Protein AF-A0A8T4Y3T2-F1 (afdb_monomer_lite)

Radius of gyration: 12.73 Å; chains: 1; bounding box: 34×30×28 Å

Foldseek 3Di:
DAEQEDEAEAPPVPDDPVRNVVVLCCVQPPVVVRHVYYHYHHPDDPNPVRDPDDFDDDPNDTDDDD

Sequence (66 aa):
QKPEFIFLDEPLGSSDEVRRSGIIEYLTTDLPKKFRQIFIISHVGGLEEQIKNIINLQDGLVVGPT

Structure (mmCIF, N/CA/C/O backbone):
data_AF-A0A8T4Y3T2-F1
#
_entry.id   AF-A0A8T4Y3T2-F1
#
loop_
_atom_site.group_PDB
_atom_site.id
_atom_site.type_symbol
_atom_site.label_atom_id
_atom_site.label_alt_id
_atom_site.label_comp_id
_atom_site.label_asym_id
_atom_site.label_entity_id
_atom_site.label_seq_id
_atom_site.pdbx_PDB_ins_code
_atom_site.Cartn_x
_atom_site.Cartn_y
_atom_site.Cartn_z
_atom_site.occupancy
_atom_site.B_iso_or_equiv
_atom_site.auth_seq_id
_atom_site.auth_comp_id
_atom_site.auth_asym_id
_atom_site.auth_atom_id
_atom_site.pdbx_PDB_model_num
ATOM 1 N N . GLN A 1 1 ? -21.373 -8.541 7.009 1.00 70.00 1 GLN A N 1
ATOM 2 C CA . GLN A 1 1 ? -19.946 -8.933 6.999 1.00 70.00 1 GLN A CA 1
ATOM 3 C C . GLN A 1 1 ? -19.120 -7.721 6.599 1.00 70.00 1 GLN A C 1
ATOM 5 O O . GLN A 1 1 ? -19.601 -6.949 5.778 1.00 70.00 1 GLN A O 1
ATOM 10 N N . LYS A 1 2 ? -17.938 -7.521 7.193 1.00 75.56 2 LYS A N 1
ATOM 11 C CA . LYS A 1 2 ? -16.970 -6.524 6.710 1.00 75.56 2 LYS A CA 1
ATOM 12 C C . LYS A 1 2 ? -15.950 -7.234 5.808 1.00 75.56 2 LYS A C 1
ATOM 14 O O . LYS A 1 2 ? -15.598 -8.365 6.135 1.00 75.56 2 LYS A O 1
ATOM 19 N N . PRO A 1 3 ? -15.513 -6.619 4.699 1.00 82.75 3 PRO A N 1
ATOM 20 C CA . PRO A 1 3 ? -14.476 -7.194 3.847 1.00 82.75 3 PRO A CA 1
ATOM 21 C C . PRO A 1 3 ? -13.163 -7.358 4.623 1.00 82.75 3 PRO A C 1
ATOM 23 O O . PRO A 1 3 ? -12.766 -6.465 5.368 1.00 82.75 3 PRO A O 1
ATOM 26 N N . GLU A 1 4 ? -12.495 -8.500 4.455 1.00 91.50 4 GLU A N 1
ATOM 27 C CA . GLU A 1 4 ? -11.217 -8.769 5.130 1.00 91.50 4 GLU A CA 1
ATOM 28 C C . GLU A 1 4 ? -10.012 -8.194 4.385 1.00 91.50 4 GLU A C 1
ATOM 30 O O . GLU A 1 4 ? -8.980 -7.933 5.007 1.00 91.50 4 GLU A O 1
ATOM 35 N N . PHE A 1 5 ? -10.145 -7.987 3.074 1.00 93.88 5 PHE A N 1
ATOM 36 C CA . PHE A 1 5 ? -9.064 -7.538 2.209 1.00 93.88 5 PHE A CA 1
ATOM 37 C C . PHE A 1 5 ? -9.507 -6.465 1.213 1.00 93.88 5 PHE A C 1
ATOM 39 O O . PHE A 1 5 ? -10.694 -6.340 0.903 1.00 93.88 5 PHE A O 1
ATOM 46 N N . ILE A 1 6 ? -8.535 -5.702 0.715 1.00 94.25 6 ILE A N 1
ATOM 47 C CA . ILE A 1 6 ? -8.714 -4.692 -0.331 1.00 94.25 6 ILE A CA 1
ATOM 48 C C . ILE A 1 6 ? -7.549 -4.736 -1.324 1.00 94.25 6 ILE A C 1
ATOM 50 O O . ILE A 1 6 ? -6.402 -4.951 -0.931 1.00 94.25 6 ILE A O 1
ATOM 54 N N . PHE A 1 7 ? -7.865 -4.519 -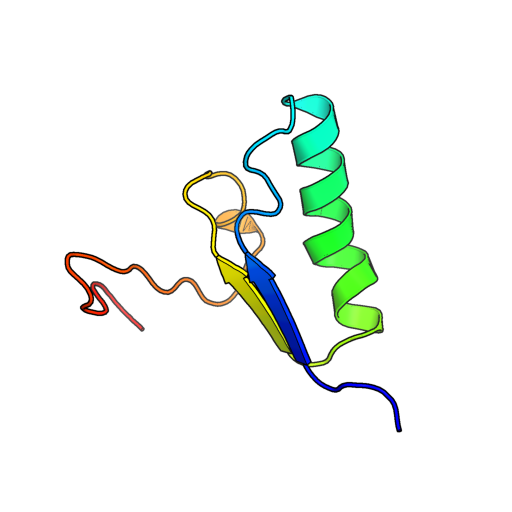2.601 1.00 94.12 7 PHE A N 1
ATOM 55 C CA . PHE A 1 7 ? -6.902 -4.314 -3.680 1.00 94.12 7 PHE A CA 1
ATOM 56 C C . PHE A 1 7 ? -6.983 -2.860 -4.132 1.00 94.12 7 PHE A C 1
ATOM 58 O O . PHE A 1 7 ? -8.079 -2.351 -4.373 1.00 94.12 7 PHE A O 1
ATOM 65 N N . LEU A 1 8 ? -5.834 -2.202 -4.225 1.00 92.38 8 LEU A N 1
ATOM 66 C CA . LEU A 1 8 ? -5.705 -0.822 -4.668 1.00 92.38 8 LEU A CA 1
ATOM 67 C C . LEU A 1 8 ? -4.781 -0.789 -5.877 1.00 92.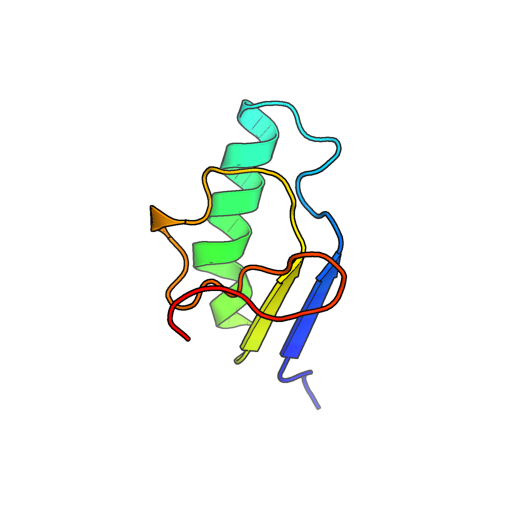38 8 LEU A C 1
ATOM 69 O O . LEU A 1 8 ? -3.587 -1.055 -5.743 1.00 92.38 8 LEU A O 1
ATOM 73 N N . ASP A 1 9 ? -5.355 -0.480 -7.034 1.00 92.06 9 ASP A N 1
ATOM 74 C CA . ASP A 1 9 ? -4.632 -0.378 -8.297 1.00 92.06 9 ASP A CA 1
ATOM 75 C C . ASP A 1 9 ? -4.265 1.083 -8.570 1.00 92.06 9 ASP A C 1
ATOM 77 O O . ASP A 1 9 ? -5.140 1.949 -8.626 1.00 92.06 9 ASP A O 1
ATOM 81 N N . GLU A 1 10 ? -2.966 1.354 -8.644 1.00 89.75 10 GLU A N 1
ATOM 82 C CA . GLU A 1 10 ? -2.364 2.669 -8.874 1.00 89.75 10 GLU A CA 1
ATOM 83 C C . GLU A 1 10 ? -2.915 3.818 -7.994 1.00 89.75 10 GLU A C 1
ATOM 85 O O . GLU A 1 10 ? -3.205 4.911 -8.495 1.00 89.75 10 GLU A O 1
ATOM 90 N N . PRO A 1 11 ? -3.017 3.656 -6.654 1.00 87.31 11 PRO A N 1
ATOM 91 C CA . PRO A 1 11 ? -3.595 4.684 -5.781 1.00 87.31 11 PRO A CA 1
ATOM 92 C C . PRO A 1 11 ? -2.758 5.973 -5.712 1.00 87.31 11 PRO A C 1
ATOM 94 O O . PRO A 1 11 ? -3.239 6.991 -5.214 1.00 87.31 11 PRO A O 1
ATOM 97 N N . LEU A 1 12 ? -1.508 5.940 -6.192 1.00 85.62 12 LEU A N 1
ATOM 98 C CA . LEU A 1 12 ? -0.572 7.067 -6.174 1.00 85.62 12 LEU A CA 1
ATOM 99 C C . LEU A 1 12 ? -0.397 7.746 -7.544 1.00 85.62 12 LEU A C 1
ATOM 101 O O . LEU A 1 12 ? 0.164 8.840 -7.594 1.00 85.62 12 LEU A O 1
ATOM 105 N N . GLY A 1 13 ? -0.887 7.147 -8.636 1.00 77.81 13 GLY A N 1
ATOM 106 C CA . GLY A 1 13 ? -0.480 7.485 -10.008 1.00 77.81 13 GLY A CA 1
ATOM 107 C C . GLY A 1 13 ? -0.800 8.908 -10.492 1.00 77.81 13 GLY A C 1
ATOM 108 O O . GLY A 1 13 ? -0.181 9.378 -11.441 1.00 77.81 13 GLY A O 1
ATOM 109 N N . SER A 1 14 ? -1.728 9.626 -9.850 1.00 74.88 14 SER A N 1
ATOM 110 C CA . SER A 1 14 ? -2.128 10.992 -10.242 1.00 74.88 14 SER A CA 1
ATOM 111 C C . SER A 1 14 ? -1.891 12.054 -9.160 1.00 74.88 14 SER A C 1
ATOM 113 O O . SER A 1 14 ? -2.500 13.126 -9.203 1.00 74.88 14 SER A O 1
ATOM 115 N N . SER A 1 15 ? -1.092 11.744 -8.140 1.00 77.19 15 SER A N 1
ATOM 116 C CA . SER A 1 15 ? -0.930 12.602 -6.964 1.00 77.19 15 SER A CA 1
ATOM 117 C C . SER A 1 15 ? 0.354 13.422 -7.035 1.00 77.19 15 SER A C 1
ATOM 119 O O . SER A 1 15 ? 1.427 12.880 -7.290 1.00 77.19 15 SER A O 1
ATOM 121 N N . ASP A 1 16 ? 0.257 14.726 -6.760 1.00 82.62 16 ASP A N 1
ATOM 122 C CA . ASP A 1 16 ? 1.430 15.538 -6.432 1.00 82.62 16 ASP A CA 1
ATOM 123 C C . ASP A 1 16 ? 2.097 15.043 -5.134 1.00 82.62 16 ASP A C 1
ATOM 125 O O . ASP A 1 16 ? 1.569 14.189 -4.415 1.00 82.62 16 ASP A O 1
ATOM 129 N N . GLU A 1 17 ? 3.287 15.560 -4.830 1.00 80.75 17 GLU A N 1
ATOM 130 C CA . GLU A 1 17 ? 4.086 15.098 -3.695 1.00 80.75 17 GLU A CA 1
ATOM 131 C C . GLU A 1 17 ? 3.365 15.235 -2.345 1.00 80.75 17 GLU A C 1
ATOM 133 O O . GLU A 1 17 ? 3.425 14.317 -1.528 1.00 80.75 17 GLU A O 1
ATOM 138 N N . VAL A 1 18 ? 2.623 16.327 -2.137 1.00 83.88 18 VAL A N 1
ATOM 139 C CA . VAL A 1 18 ? 1.881 16.574 -0.892 1.00 83.88 18 VAL A CA 1
ATOM 140 C C . VAL A 1 18 ? 0.729 15.583 -0.759 1.00 83.88 18 VAL A C 1
ATOM 142 O O . VAL A 1 18 ? 0.550 14.957 0.289 1.00 83.88 18 VAL A O 1
ATOM 145 N N . ARG A 1 19 ? -0.037 15.392 -1.836 1.00 85.31 19 ARG A N 1
ATOM 146 C CA . ARG A 1 19 ? -1.162 14.457 -1.870 1.00 85.31 19 ARG A CA 1
ATOM 147 C C . ARG A 1 19 ? -0.701 13.015 -1.689 1.00 85.31 19 ARG A C 1
ATOM 149 O O . ARG A 1 19 ? -1.340 12.261 -0.959 1.00 85.31 19 ARG A O 1
ATOM 156 N N . ARG A 1 20 ? 0.421 12.643 -2.305 1.00 86.44 20 ARG A N 1
ATOM 157 C CA . ARG A 1 20 ? 1.031 11.315 -2.178 1.00 86.44 20 ARG A CA 1
ATOM 158 C C . ARG A 1 20 ? 1.388 11.000 -0.729 1.00 86.44 20 ARG A C 1
ATOM 160 O O . ARG A 1 20 ? 1.028 9.925 -0.263 1.00 86.44 20 ARG A O 1
ATOM 167 N N . SER A 1 21 ? 2.012 11.929 -0.008 1.00 86.06 21 SER A N 1
ATOM 168 C CA . SER A 1 21 ? 2.348 11.736 1.409 1.00 86.06 21 SER A CA 1
ATOM 169 C C . SER A 1 21 ? 1.107 11.481 2.268 1.00 86.06 21 SER A C 1
ATOM 171 O O . SER A 1 21 ? 1.097 10.541 3.059 1.00 86.06 21 SER A O 1
ATOM 173 N N . GLY A 1 22 ? 0.026 12.240 2.052 1.00 88.88 22 GLY A N 1
ATOM 174 C CA . GLY A 1 22 ? -1.238 12.021 2.765 1.00 88.88 22 GLY A CA 1
ATOM 175 C C . GLY A 1 22 ? -1.910 10.683 2.427 1.00 88.88 22 GLY A C 1
ATOM 176 O O . GLY A 1 22 ? -2.493 10.039 3.298 1.00 88.88 22 GLY A O 1
ATOM 177 N N . ILE A 1 23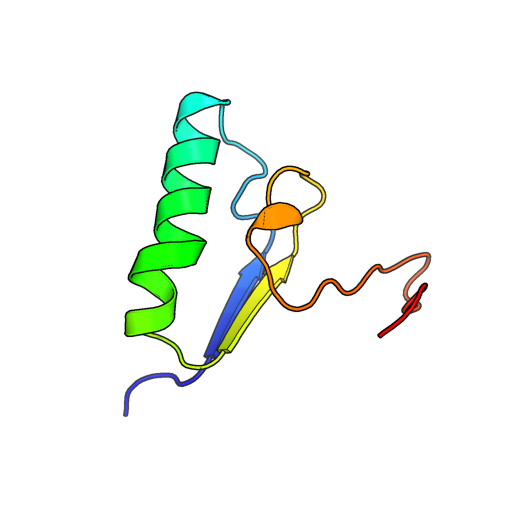 ? -1.807 10.225 1.174 1.00 89.06 23 ILE A N 1
ATOM 178 C CA . ILE A 1 23 ? -2.305 8.897 0.787 1.00 89.06 23 ILE A CA 1
ATOM 179 C C . ILE A 1 23 ? -1.470 7.804 1.456 1.00 89.06 23 ILE A C 1
ATOM 181 O O . ILE A 1 23 ? -2.048 6.889 2.034 1.00 89.06 23 ILE A O 1
ATOM 185 N N . ILE A 1 24 ? -0.138 7.900 1.420 1.00 87.31 24 ILE A N 1
ATOM 186 C CA . ILE A 1 24 ? 0.757 6.931 2.068 1.00 87.31 24 ILE A CA 1
ATOM 187 C C . ILE A 1 24 ? 0.431 6.829 3.561 1.00 87.31 24 ILE A C 1
ATOM 189 O O . ILE A 1 24 ? 0.203 5.725 4.046 1.00 87.31 24 ILE A O 1
ATOM 193 N N . GLU A 1 25 ? 0.302 7.960 4.258 1.00 89.38 25 GLU A N 1
ATOM 194 C CA . GLU A 1 25 ? -0.080 7.993 5.673 1.00 89.38 25 GLU A CA 1
ATOM 195 C C . GLU A 1 25 ? -1.415 7.277 5.925 1.00 89.38 25 GLU A C 1
ATOM 197 O O . GLU A 1 25 ? -1.520 6.445 6.828 1.00 89.38 25 GLU A O 1
ATOM 202 N N . TYR A 1 26 ? -2.436 7.526 5.103 1.00 91.00 26 TYR A N 1
ATOM 203 C CA . TYR A 1 26 ? -3.719 6.835 5.226 1.00 91.00 26 TYR A CA 1
ATOM 204 C C . TYR A 1 26 ? -3.598 5.316 5.018 1.00 91.00 26 TYR A C 1
ATOM 206 O O . TYR A 1 26 ? -4.185 4.528 5.771 1.00 91.00 26 TYR A O 1
ATOM 214 N N . LEU A 1 27 ? -2.844 4.899 3.995 1.00 89.38 27 LEU A N 1
ATOM 215 C CA . LEU A 1 27 ? -2.634 3.492 3.652 1.00 89.38 27 LEU A CA 1
ATOM 216 C C . LEU A 1 27 ? -1.902 2.732 4.760 1.00 89.38 27 LEU A C 1
ATOM 218 O O . LEU A 1 27 ? -2.190 1.553 4.971 1.00 89.38 27 LEU A O 1
ATOM 222 N N . THR A 1 28 ? -0.992 3.392 5.475 1.00 86.06 28 THR A N 1
ATOM 223 C CA . THR A 1 28 ? -0.140 2.751 6.483 1.00 86.06 28 THR A CA 1
ATOM 224 C C . THR A 1 28 ? -0.686 2.872 7.904 1.00 86.06 28 THR A C 1
ATOM 226 O O . THR A 1 28 ? -0.360 2.034 8.746 1.00 86.06 28 THR A O 1
ATOM 229 N N . THR A 1 29 ? -1.574 3.834 8.182 1.00 89.75 29 THR A N 1
ATOM 230 C CA . THR A 1 29 ? -2.101 4.072 9.539 1.00 89.75 29 THR A CA 1
ATOM 231 C C . THR A 1 29 ? -3.580 3.718 9.710 1.00 89.75 29 THR A C 1
ATOM 233 O O . THR A 1 29 ? -3.944 3.033 10.669 1.00 89.75 29 THR A O 1
ATOM 236 N N . ASP A 1 30 ? -4.457 4.153 8.806 1.00 92.31 30 ASP A N 1
ATOM 237 C CA . ASP A 1 30 ? -5.910 4.057 8.984 1.00 92.31 30 ASP A CA 1
ATOM 238 C C . ASP A 1 30 ? -6.525 2.866 8.269 1.00 92.31 30 ASP A C 1
ATOM 240 O O . ASP A 1 30 ? -7.412 2.197 8.812 1.00 92.31 30 ASP A O 1
ATOM 244 N N . LEU A 1 31 ? -6.059 2.575 7.057 1.00 91.19 31 LEU A N 1
ATOM 245 C CA . LEU A 1 31 ? -6.563 1.453 6.278 1.00 91.19 31 LEU A CA 1
ATOM 246 C C . LEU A 1 31 ? -6.359 0.088 6.974 1.00 91.19 31 LEU A C 1
ATOM 248 O O . LEU A 1 31 ? -7.309 -0.707 6.970 1.00 91.19 31 LEU A O 1
ATOM 252 N N . PRO A 1 32 ? -5.231 -0.180 7.672 1.00 90.25 32 PRO A N 1
ATOM 253 C CA . PRO A 1 32 ? -5.029 -1.426 8.420 1.00 90.25 32 PRO A CA 1
ATOM 254 C C . PRO A 1 32 ? -6.006 -1.619 9.589 1.00 90.25 32 PRO A C 1
ATOM 256 O O . PRO A 1 32 ? -6.222 -2.739 10.043 1.00 90.25 32 PRO A O 1
ATOM 259 N N . LYS A 1 33 ? -6.652 -0.546 10.074 1.00 91.56 33 LYS A N 1
ATOM 260 C CA . LYS A 1 33 ? -7.711 -0.638 11.098 1.00 91.56 33 LYS A CA 1
ATOM 261 C C . LYS A 1 33 ? -9.026 -1.178 10.521 1.00 91.56 33 LYS A C 1
ATOM 263 O O . LYS A 1 33 ? -9.918 -1.563 11.276 1.00 91.56 33 LYS A O 1
ATOM 268 N N . LYS A 1 34 ? -9.181 -1.156 9.191 1.00 92.06 34 LYS A N 1
ATOM 269 C CA . LYS A 1 34 ? -10.411 -1.539 8.479 1.00 92.06 34 LYS A CA 1
ATOM 270 C C . LYS A 1 34 ? -10.296 -2.883 7.767 1.00 92.06 34 LYS A C 1
ATOM 272 O O . LYS A 1 34 ? -11.296 -3.592 7.696 1.00 92.06 34 LYS A O 1
ATOM 277 N N . PHE A 1 35 ? -9.108 -3.217 7.269 1.00 92.56 35 PHE A N 1
ATOM 278 C CA . PHE A 1 35 ? -8.842 -4.429 6.496 1.00 92.56 35 PHE A CA 1
ATOM 279 C C . PHE A 1 35 ? -7.672 -5.194 7.108 1.00 92.56 35 PHE A C 1
ATOM 281 O O . PHE A 1 35 ? -6.668 -4.593 7.483 1.00 92.56 35 PHE A O 1
ATOM 288 N N . ARG A 1 36 ? -7.784 -6.525 7.182 1.00 90.38 36 ARG A N 1
ATOM 289 C CA . ARG A 1 36 ? -6.684 -7.376 7.661 1.00 90.38 36 ARG A CA 1
ATOM 290 C C . ARG A 1 36 ? -5.564 -7.480 6.634 1.00 90.38 36 ARG A C 1
ATOM 292 O O . ARG A 1 36 ? -4.411 -7.642 7.021 1.00 90.38 36 ARG A O 1
ATOM 299 N N . GLN A 1 37 ? -5.906 -7.427 5.347 1.00 91.06 37 GLN A N 1
ATOM 300 C CA . GLN A 1 37 ? -4.940 -7.543 4.262 1.00 91.06 37 GLN A CA 1
ATOM 301 C C . GLN A 1 37 ? -5.158 -6.460 3.209 1.00 91.06 37 GLN A C 1
ATOM 303 O O . GLN A 1 37 ? -6.279 -6.194 2.783 1.00 91.06 37 GLN A O 1
ATOM 308 N N . ILE A 1 38 ? -4.074 -5.809 2.807 1.00 92.00 38 ILE A N 1
ATOM 309 C CA . ILE A 1 38 ? -4.096 -4.694 1.867 1.00 92.00 38 ILE A CA 1
ATOM 310 C C . ILE A 1 38 ? -3.079 -5.024 0.781 1.00 92.00 38 ILE A C 1
ATOM 312 O O . ILE A 1 38 ? -1.910 -5.252 1.088 1.00 92.00 38 ILE A O 1
ATOM 316 N N . PHE A 1 39 ? -3.534 -5.065 -0.467 1.00 92.19 39 PHE A N 1
ATOM 317 C CA . PHE A 1 39 ? -2.689 -5.223 -1.645 1.00 92.19 39 PHE A CA 1
ATOM 318 C C . PHE A 1 39 ? -2.635 -3.889 -2.382 1.00 92.19 39 PHE A C 1
ATOM 320 O O . PHE A 1 39 ? -3.678 -3.338 -2.736 1.00 92.19 39 PHE A O 1
ATOM 327 N N . ILE A 1 40 ? -1.429 -3.371 -2.594 1.00 91.12 40 ILE A N 1
ATOM 328 C CA . ILE A 1 40 ? -1.190 -2.120 -3.316 1.00 91.12 40 ILE A CA 1
ATOM 329 C C . ILE A 1 40 ? -0.382 -2.458 -4.563 1.00 91.12 40 ILE A C 1
ATOM 331 O O . ILE A 1 40 ? 0.682 -3.064 -4.459 1.00 91.12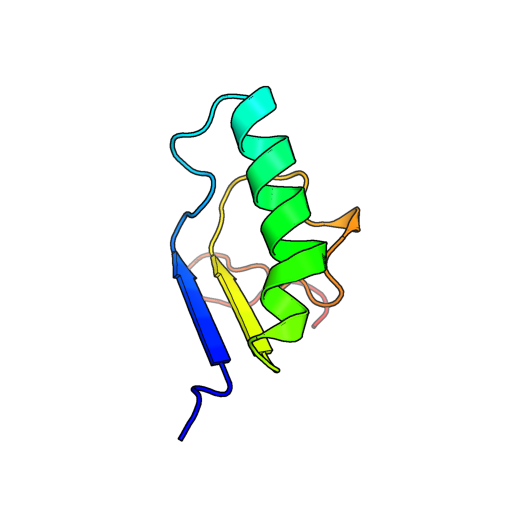 40 ILE A O 1
ATOM 335 N N . ILE A 1 41 ? -0.894 -2.062 -5.722 1.00 91.62 41 ILE A N 1
ATOM 336 C CA . ILE A 1 41 ? -0.206 -2.138 -7.009 1.00 91.62 41 ILE A CA 1
ATOM 337 C C . ILE A 1 41 ? 0.202 -0.708 -7.348 1.00 91.62 41 ILE A C 1
ATOM 339 O O . ILE A 1 41 ? -0.642 0.183 -7.406 1.00 91.62 41 ILE A O 1
ATOM 343 N N . SER A 1 42 ? 1.501 -0.464 -7.472 1.00 87.00 42 SER A N 1
ATOM 344 C CA . SER A 1 42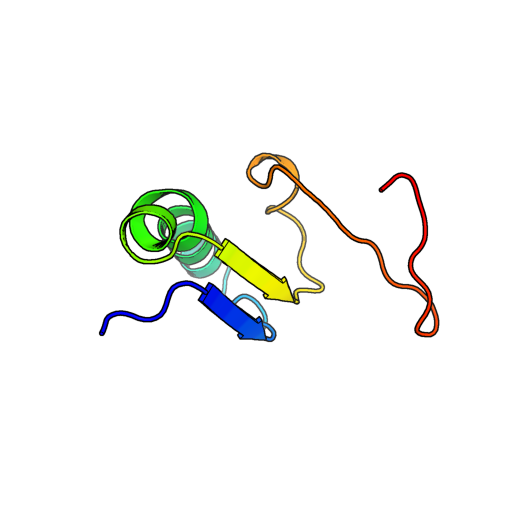 ? 2.048 0.871 -7.705 1.00 87.00 42 SER A CA 1
ATOM 345 C C . SER A 1 42 ? 3.401 0.751 -8.388 1.00 87.00 42 SER A C 1
ATOM 347 O O . SER A 1 42 ? 4.212 -0.093 -8.008 1.00 87.00 42 SER A O 1
ATOM 349 N N . HIS A 1 43 ? 3.665 1.633 -9.347 1.00 85.00 43 HIS A N 1
ATOM 350 C CA . HIS A 1 43 ? 5.006 1.863 -9.897 1.00 85.00 43 HIS A CA 1
ATOM 351 C C . HIS A 1 43 ? 5.771 2.975 -9.152 1.00 85.00 43 HIS A C 1
ATOM 353 O O . HIS A 1 43 ? 6.935 3.241 -9.450 1.00 85.00 43 HIS A O 1
ATOM 359 N N . VAL A 1 44 ? 5.115 3.667 -8.215 1.00 71.50 44 VAL A N 1
ATOM 360 C CA . VAL A 1 44 ? 5.664 4.817 -7.485 1.00 71.50 44 VAL A CA 1
ATOM 361 C C . VAL A 1 44 ? 6.370 4.352 -6.210 1.00 71.50 44 VAL A C 1
ATOM 363 O O . VAL A 1 44 ? 5.757 3.669 -5.388 1.00 71.50 44 VAL A O 1
ATOM 366 N N . GLY A 1 45 ? 7.628 4.769 -6.039 1.00 69.12 45 GLY A N 1
ATOM 367 C CA . GLY A 1 45 ? 8.407 4.561 -4.813 1.00 69.12 45 GLY A CA 1
ATOM 368 C C . GLY A 1 45 ? 7.980 5.466 -3.647 1.00 69.12 45 GLY A C 1
ATOM 369 O O . GLY A 1 45 ? 7.179 6.391 -3.806 1.00 69.12 45 GLY A O 1
ATOM 370 N N . GLY A 1 46 ? 8.527 5.207 -2.462 1.00 71.94 46 GLY A N 1
ATOM 371 C CA . GLY A 1 46 ? 8.200 5.879 -1.197 1.00 71.94 46 GLY A CA 1
ATOM 372 C C . GLY A 1 46 ? 7.297 5.062 -0.265 1.00 71.94 46 GLY A C 1
ATOM 373 O O . GLY A 1 46 ? 6.995 5.502 0.842 1.00 71.94 46 GLY A O 1
ATOM 374 N N . LEU A 1 47 ? 6.874 3.871 -0.691 1.00 74.94 47 LEU A N 1
ATOM 375 C CA . LEU A 1 47 ? 6.123 2.917 0.131 1.00 74.94 47 LEU A CA 1
ATOM 376 C C . LEU A 1 47 ? 7.025 1.831 0.730 1.00 74.94 47 LEU A C 1
ATOM 378 O O . LEU A 1 47 ? 6.628 1.171 1.689 1.00 74.94 47 LEU A O 1
ATOM 382 N N . GLU A 1 48 ? 8.229 1.645 0.189 1.00 75.50 48 GLU A N 1
ATOM 383 C CA . GLU A 1 48 ? 9.098 0.519 0.524 1.00 75.50 48 GLU A CA 1
ATOM 384 C C . GLU A 1 48 ? 9.501 0.515 2.002 1.00 75.50 48 GLU A C 1
ATOM 386 O O . GLU A 1 48 ? 9.585 -0.541 2.619 1.00 75.50 48 GLU A O 1
ATOM 391 N N . GLU A 1 49 ? 9.686 1.694 2.600 1.00 75.88 49 GLU A N 1
ATOM 392 C CA . GLU A 1 49 ? 10.064 1.823 4.012 1.00 75.88 49 GLU A CA 1
ATOM 393 C C . GLU A 1 49 ? 8.906 1.546 4.983 1.00 75.88 49 GLU A C 1
ATOM 395 O O . GLU A 1 49 ? 9.137 1.254 6.156 1.00 75.88 49 GLU A O 1
ATOM 400 N N . GLN A 1 50 ? 7.656 1.644 4.518 1.00 77.12 50 GLN A N 1
ATOM 401 C CA . GLN A 1 50 ? 6.468 1.528 5.374 1.00 77.12 50 GLN A CA 1
ATOM 402 C C . GLN A 1 50 ? 5.692 0.222 5.177 1.00 77.12 50 GLN A C 1
ATOM 404 O O . GLN A 1 50 ? 4.792 -0.089 5.963 1.00 77.12 50 GLN A O 1
ATOM 409 N N . ILE A 1 51 ? 6.025 -0.560 4.149 1.00 79.94 51 ILE A N 1
ATOM 410 C CA . ILE A 1 51 ? 5.353 -1.818 3.832 1.00 79.94 51 ILE A CA 1
ATOM 411 C C . ILE A 1 51 ? 6.212 -3.003 4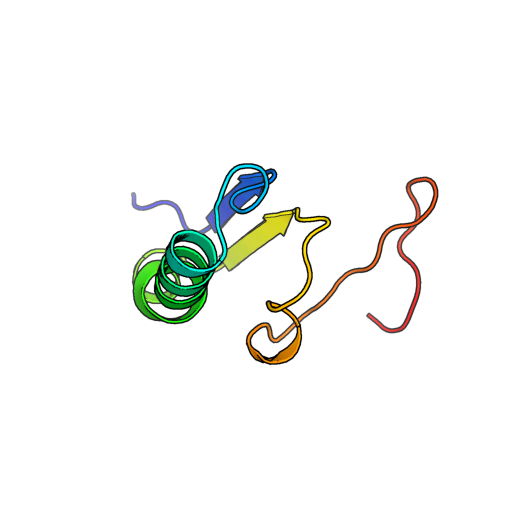.280 1.00 79.94 51 ILE A C 1
ATOM 413 O O . ILE A 1 51 ? 7.407 -3.073 4.026 1.00 79.94 51 ILE A O 1
ATOM 417 N N . LYS A 1 52 ? 5.572 -3.988 4.922 1.00 79.88 52 LYS A N 1
ATOM 418 C CA . LYS A 1 52 ? 6.246 -5.210 5.391 1.00 79.88 52 LYS A CA 1
ATOM 419 C C . LYS A 1 52 ? 6.687 -6.151 4.271 1.00 79.88 52 LYS A C 1
ATOM 421 O O . LYS A 1 52 ? 7.733 -6.770 4.396 1.00 79.88 52 LYS A O 1
ATOM 426 N N . ASN A 1 53 ? 5.862 -6.301 3.236 1.00 88.19 53 ASN A N 1
ATOM 427 C CA . ASN A 1 53 ? 6.067 -7.271 2.164 1.00 88.19 53 ASN A CA 1
ATOM 428 C C . ASN A 1 53 ? 6.043 -6.550 0.818 1.00 88.19 53 ASN A C 1
ATOM 430 O O . ASN A 1 53 ? 5.037 -5.926 0.479 1.00 88.19 53 ASN A O 1
ATOM 434 N N . ILE A 1 54 ? 7.121 -6.673 0.051 1.00 88.69 54 ILE A N 1
ATOM 435 C CA . ILE A 1 54 ? 7.247 -6.077 -1.279 1.00 88.69 54 ILE A CA 1
ATOM 436 C C . ILE A 1 54 ? 7.403 -7.216 -2.276 1.00 88.69 54 ILE A C 1
ATOM 438 O O . ILE A 1 54 ? 8.319 -8.024 -2.160 1.00 88.69 54 ILE A O 1
ATOM 442 N N . ILE A 1 55 ? 6.497 -7.281 -3.250 1.00 90.62 55 ILE A N 1
ATOM 443 C CA . ILE A 1 55 ? 6.552 -8.255 -4.339 1.00 90.62 55 ILE A CA 1
ATOM 444 C C . ILE A 1 55 ? 6.909 -7.485 -5.602 1.00 90.62 55 ILE A C 1
ATOM 446 O O . ILE A 1 55 ? 6.120 -6.664 -6.066 1.00 90.62 55 ILE A O 1
ATOM 450 N N . ASN A 1 56 ? 8.087 -7.755 -6.160 1.00 90.69 56 ASN A N 1
ATOM 451 C CA . ASN A 1 56 ? 8.487 -7.170 -7.433 1.00 90.69 56 ASN A CA 1
ATOM 452 C C . ASN A 1 56 ? 8.026 -8.073 -8.575 1.00 90.69 56 ASN A C 1
ATOM 454 O O . ASN A 1 56 ? 8.174 -9.295 -8.511 1.00 90.69 56 ASN A O 1
ATOM 458 N N . LEU A 1 57 ? 7.481 -7.465 -9.625 1.00 91.88 57 LEU A N 1
ATOM 459 C CA . LEU A 1 57 ? 7.048 -8.155 -10.834 1.00 91.88 57 LEU A CA 1
ATOM 460 C C . LEU A 1 57 ? 7.856 -7.655 -12.033 1.00 91.88 57 LEU A C 1
ATOM 462 O O . LEU A 1 57 ? 8.006 -6.450 -12.222 1.00 91.88 57 LEU A O 1
ATOM 466 N N . GLN A 1 58 ? 8.335 -8.581 -12.860 1.00 93.69 58 GLN A N 1
ATOM 467 C CA . GLN A 1 58 ? 8.991 -8.301 -14.136 1.00 93.69 58 GLN A CA 1
ATOM 468 C C . GLN A 1 58 ? 8.490 -9.298 -15.182 1.00 93.69 58 GLN A C 1
ATOM 470 O O . GLN A 1 58 ? 8.515 -10.502 -14.945 1.00 93.69 58 GLN A O 1
ATOM 475 N N . ASP A 1 59 ? 7.993 -8.801 -16.317 1.00 95.12 59 ASP A N 1
ATOM 476 C CA . ASP A 1 59 ? 7.465 -9.621 -17.421 1.00 95.12 59 ASP A CA 1
ATOM 477 C C . ASP A 1 59 ? 6.433 -10.681 -16.977 1.00 95.12 59 ASP A C 1
ATOM 479 O O . ASP A 1 59 ? 6.395 -11.806 -17.471 1.00 95.12 59 ASP A O 1
ATOM 483 N N . GLY A 1 60 ? 5.585 -10.319 -16.007 1.00 92.56 60 GLY A N 1
ATOM 484 C CA . GLY A 1 60 ? 4.557 -11.205 -15.446 1.00 92.56 60 GLY A CA 1
ATOM 485 C C . GLY A 1 60 ? 5.075 -12.244 -14.445 1.00 92.56 60 GLY A C 1
ATOM 486 O O . GLY A 1 60 ? 4.302 -13.085 -13.989 1.00 92.56 60 GLY A O 1
ATOM 487 N N . LEU A 1 61 ? 6.356 -12.189 -14.081 1.00 95.50 61 LEU A N 1
ATOM 488 C CA . LEU A 1 61 ? 6.998 -13.093 -13.130 1.00 95.50 61 LEU A CA 1
ATOM 489 C C . LEU A 1 61 ? 7.351 -12.358 -11.836 1.00 95.50 61 LEU A C 1
ATOM 491 O O . LEU A 1 61 ? 7.777 -11.205 -11.863 1.00 95.50 61 LEU A O 1
ATOM 495 N N . VAL A 1 62 ? 7.207 -13.040 -10.697 1.00 93.25 62 VAL A N 1
ATOM 496 C CA . VAL A 1 62 ? 7.723 -12.546 -9.411 1.00 93.25 62 VAL A CA 1
ATOM 497 C C . VAL A 1 62 ? 9.244 -12.643 -9.419 1.00 93.25 62 VAL A C 1
ATOM 499 O O . VAL A 1 62 ? 9.796 -13.707 -9.703 1.00 93.25 62 VAL A O 1
ATOM 502 N N . VAL A 1 63 ? 9.914 -11.539 -9.097 1.00 93.25 63 VAL A N 1
ATOM 503 C CA . VAL A 1 63 ? 11.376 -11.443 -9.051 1.00 93.25 63 VAL A CA 1
ATOM 504 C C . VAL A 1 63 ? 11.855 -10.955 -7.682 1.00 93.25 63 VAL A C 1
ATOM 506 O O . VAL A 1 63 ? 11.198 -10.152 -7.023 1.00 93.25 63 VAL A O 1
ATOM 509 N N . GLY A 1 64 ? 13.030 -11.422 -7.256 1.00 82.06 64 GLY A N 1
ATOM 510 C CA . GLY A 1 64 ? 13.635 -11.051 -5.972 1.00 82.06 64 GLY A CA 1
ATOM 511 C C . GLY A 1 64 ? 13.206 -11.930 -4.786 1.00 82.06 64 GLY A C 1
ATOM 512 O O . GLY A 1 64 ? 12.501 -12.923 -4.971 1.00 82.06 64 GLY A O 1
ATOM 513 N N . PRO A 1 65 ? 13.692 -11.620 -3.569 1.00 67.06 65 PRO A N 1
ATOM 514 C CA . PRO A 1 65 ? 13.358 -12.379 -2.369 1.00 67.06 65 PRO A CA 1
ATOM 515 C C . PRO A 1 65 ? 11.907 -12.111 -1.942 1.00 67.06 65 PRO A C 1
ATOM 517 O O . PRO A 1 65 ? 11.546 -10.970 -1.660 1.00 67.06 65 PRO A O 1
ATOM 520 N N . THR A 1 66 ? 11.097 -13.171 -1.918 1.00 55.31 66 THR A N 1
ATOM 521 C CA . THR A 1 66 ? 9.753 -13.232 -1.308 1.00 55.31 66 THR A CA 1
ATOM 522 C C . THR A 1 66 ? 9.795 -13.325 0.205 1.00 55.31 66 THR A C 1
ATOM 524 O O . THR A 1 66 ? 10.652 -14.090 0.706 1.00 55.31 66 THR A O 1
#

Secondary structure (DSSP, 8-state):
---SEEEEESTTTT--HHHHHHHHHHHHHTGGGT-SEEEEE-S-SS-TTT-S---EEETTEEES--

pLDDT: mean 85.74, std 8.19, range [55.31, 95.5]